Protein AF-X1UZK8-F1 (afdb_monomer_lite)

Radius of gyration: 29.72 Å; chains: 1; bounding box: 65×20×76 Å

Secondary structure (DSSP, 8-state):
---GGGGGGGHHHHHHHHHHHHHHHHHHHHHHHHHHHHHHHHHHHHHHHHHHHHHHHHHHHTTS----HHHHHHHHTS-HHHHHHHHHHHHHTT-

Structure (mmCIF, N/CA/C/O backbone):
data_AF-X1UZK8-F1
#
_entry.id   AF-X1UZK8-F1
#
loop_
_atom_site.group_PDB
_atom_site.id
_atom_site.type_symbol
_atom_site.label_atom_id
_atom_site.label_alt_id
_atom_site.label_comp_id
_atom_site.label_asym_id
_atom_site.label_entity_id
_atom_site.label_seq_id
_atom_site.pdbx_PDB_ins_code
_atom_site.Cartn_x
_atom_site.Cartn_y
_atom_site.Cartn_z
_atom_site.occupancy
_atom_site.B_iso_or_equiv
_atom_site.auth_seq_id
_atom_site.auth_comp_id
_atom_site.auth_asym_id
_atom_site.auth_atom_id
_atom_site.pdbx_PDB_model_num
ATOM 1 N N . MET A 1 1 ? 44.838 7.446 -55.386 1.00 45.66 1 MET A N 1
ATOM 2 C CA . MET A 1 1 ? 43.561 8.166 -55.205 1.00 45.66 1 MET A CA 1
ATOM 3 C C . MET A 1 1 ? 42.741 7.362 -54.219 1.00 45.66 1 MET A C 1
ATOM 5 O O . MET A 1 1 ? 42.283 6.290 -54.587 1.00 45.66 1 MET A O 1
ATOM 9 N N . GLU A 1 2 ? 42.633 7.814 -52.973 1.00 46.22 2 GLU A N 1
ATOM 10 C CA . GLU A 1 2 ? 41.662 7.247 -52.030 1.00 46.22 2 GLU A CA 1
ATOM 11 C C . GLU A 1 2 ? 40.260 7.690 -52.470 1.00 46.22 2 GLU A C 1
ATOM 13 O O . GLU A 1 2 ? 40.025 8.867 -52.751 1.00 46.22 2 GLU A O 1
ATOM 18 N N . THR A 1 3 ? 39.354 6.733 -52.645 1.00 62.62 3 THR A N 1
ATOM 19 C CA . THR A 1 3 ? 38.007 6.964 -53.174 1.00 62.62 3 THR A CA 1
ATOM 20 C C . THR A 1 3 ? 37.059 7.497 -52.103 1.00 62.62 3 THR A C 1
ATOM 22 O O . THR A 1 3 ? 37.014 7.002 -50.982 1.00 62.62 3 THR A O 1
ATOM 25 N N . ILE A 1 4 ? 36.201 8.443 -52.498 1.00 56.38 4 ILE A N 1
ATOM 26 C CA . ILE A 1 4 ? 35.097 9.034 -51.711 1.00 56.38 4 ILE A CA 1
ATOM 27 C C . ILE A 1 4 ? 34.150 7.982 -51.084 1.00 56.38 4 ILE A C 1
ATOM 29 O O . ILE A 1 4 ? 33.437 8.283 -50.129 1.00 56.38 4 ILE A O 1
ATOM 33 N N . ALA A 1 5 ? 34.173 6.734 -51.557 1.00 54.78 5 ALA A N 1
ATOM 34 C CA . ALA A 1 5 ? 33.422 5.621 -50.980 1.00 54.78 5 ALA A CA 1
ATOM 35 C C . ALA A 1 5 ? 33.803 5.293 -49.518 1.00 54.78 5 ALA A C 1
ATOM 37 O O . ALA A 1 5 ? 32.941 4.849 -48.762 1.00 54.78 5 ALA A O 1
ATOM 38 N N . ASP A 1 6 ? 35.028 5.592 -49.068 1.00 57.19 6 ASP A N 1
ATOM 39 C CA . ASP A 1 6 ? 35.437 5.354 -47.670 1.00 57.19 6 ASP A CA 1
ATOM 40 C C . ASP A 1 6 ? 34.814 6.356 -46.673 1.00 57.19 6 ASP A C 1
ATOM 42 O O . ASP A 1 6 ? 34.746 6.111 -45.460 1.00 57.19 6 ASP A O 1
ATOM 46 N N . TYR A 1 7 ? 34.259 7.466 -47.177 1.00 52.19 7 TYR A N 1
ATOM 47 C CA . TYR A 1 7 ? 33.550 8.463 -46.371 1.00 52.19 7 TYR A CA 1
ATOM 48 C C . TYR A 1 7 ? 32.100 8.076 -46.022 1.00 52.19 7 TYR A C 1
ATOM 50 O O . TYR A 1 7 ? 31.531 8.673 -45.104 1.00 52.19 7 TYR A O 1
ATOM 58 N N . PHE A 1 8 ? 31.525 7.040 -46.650 1.00 50.22 8 PHE A N 1
ATOM 59 C CA . PHE A 1 8 ? 30.183 6.516 -46.328 1.00 50.22 8 PHE A CA 1
ATOM 60 C C . PHE A 1 8 ? 30.140 5.650 -45.056 1.00 50.22 8 PHE A C 1
ATOM 62 O O . PHE A 1 8 ? 29.080 5.200 -44.625 1.00 50.22 8 PHE A O 1
ATOM 69 N N . SER A 1 9 ? 31.269 5.491 -44.363 1.00 57.03 9 SER A N 1
ATOM 70 C CA . SER A 1 9 ? 31.320 4.874 -43.030 1.00 57.03 9 SER A CA 1
ATOM 71 C C . SER A 1 9 ? 30.725 5.751 -41.909 1.00 57.03 9 SER A C 1
ATOM 73 O O . SER A 1 9 ? 30.754 5.357 -40.739 1.00 57.03 9 SER A O 1
ATOM 75 N N . LYS A 1 10 ? 30.197 6.943 -42.235 1.00 56.78 10 LYS A N 1
ATOM 76 C CA . LYS A 1 10 ? 29.512 7.855 -41.302 1.00 56.78 10 LYS A CA 1
ATOM 77 C C . LYS A 1 10 ? 28.016 7.560 -41.162 1.00 56.78 10 LYS A C 1
ATOM 79 O O . LYS A 1 10 ? 27.529 7.579 -40.035 1.00 56.78 10 LYS A O 1
ATOM 84 N N . ASP A 1 11 ? 27.319 7.201 -42.237 1.00 63.03 11 ASP A N 1
ATOM 85 C CA . ASP A 1 11 ? 25.861 6.995 -42.203 1.00 63.03 11 ASP A CA 1
ATOM 86 C C . ASP A 1 11 ? 25.469 5.733 -41.431 1.00 63.03 11 ASP A C 1
ATOM 88 O O . ASP A 1 11 ? 24.548 5.752 -40.619 1.00 63.03 11 ASP A O 1
ATOM 92 N N . ASP A 1 12 ? 26.250 4.659 -41.565 1.00 71.12 12 ASP A N 1
ATOM 93 C CA . ASP A 1 12 ? 26.045 3.431 -40.789 1.00 71.12 12 ASP A CA 1
ATOM 94 C C . ASP A 1 12 ? 26.348 3.644 -39.290 1.00 71.12 12 ASP A C 1
ATOM 96 O O . ASP A 1 12 ? 25.700 3.076 -38.408 1.00 71.12 12 ASP A O 1
ATOM 100 N N . LYS A 1 13 ? 27.296 4.537 -38.966 1.00 73.94 13 LYS A N 1
ATOM 101 C CA . LYS A 1 13 ? 27.571 4.942 -37.577 1.00 73.94 13 LYS A CA 1
ATOM 102 C C . LYS A 1 13 ? 26.445 5.804 -37.008 1.00 73.94 13 LYS A C 1
ATOM 104 O O . LYS A 1 13 ? 26.089 5.605 -35.848 1.00 73.94 13 LYS A O 1
ATOM 109 N N . ILE A 1 14 ? 25.880 6.715 -37.802 1.00 78.25 14 ILE A N 1
ATOM 110 C CA . ILE A 1 14 ? 24.737 7.551 -37.410 1.00 78.25 14 ILE A CA 1
ATOM 111 C C . ILE A 1 14 ? 23.501 6.673 -37.189 1.00 78.25 14 ILE A C 1
ATOM 113 O O . ILE A 1 14 ? 22.935 6.713 -36.100 1.00 78.25 14 ILE A O 1
ATOM 117 N N . ALA A 1 15 ? 23.171 5.774 -38.118 1.00 80.56 15 ALA A N 1
ATOM 118 C CA . ALA A 1 15 ? 22.052 4.840 -37.979 1.00 80.56 15 ALA A CA 1
ATOM 119 C C . ALA A 1 15 ? 22.195 3.922 -36.748 1.00 80.56 15 ALA A C 1
ATOM 121 O O . ALA A 1 15 ? 21.242 3.701 -35.993 1.00 80.56 15 ALA A O 1
ATOM 122 N N . LYS A 1 16 ? 23.410 3.420 -36.476 1.00 85.25 16 LYS A N 1
ATOM 123 C CA . LYS A 1 16 ? 23.704 2.651 -35.252 1.00 85.25 16 LYS A CA 1
ATOM 124 C C . LYS A 1 16 ? 23.539 3.494 -33.987 1.00 85.25 16 LYS A C 1
ATOM 126 O O . LYS A 1 16 ? 23.073 2.975 -32.971 1.00 85.25 16 LYS A O 1
ATOM 131 N N . LEU A 1 17 ? 23.916 4.771 -34.023 1.00 86.69 17 LEU A N 1
ATOM 132 C CA . LEU A 1 17 ? 23.754 5.690 -32.898 1.00 86.69 17 LEU A CA 1
ATOM 133 C C . LEU A 1 17 ? 22.271 5.987 -32.634 1.00 86.69 17 LEU A C 1
ATOM 135 O O . LEU A 1 17 ? 21.826 5.888 -31.492 1.00 86.69 17 LEU A O 1
ATOM 139 N N . GLU A 1 18 ? 21.496 6.278 -33.676 1.00 87.75 18 GLU A N 1
ATOM 140 C CA . GLU A 1 18 ? 20.059 6.549 -33.589 1.00 87.75 18 GLU A CA 1
ATOM 141 C C . GLU A 1 18 ? 19.287 5.348 -33.046 1.00 87.75 18 GLU A C 1
ATOM 143 O O . GLU A 1 18 ? 18.474 5.496 -32.129 1.00 87.75 18 GLU A O 1
ATOM 148 N N . LYS A 1 19 ? 19.612 4.138 -33.518 1.00 90.62 19 LYS A N 1
ATOM 149 C CA . LYS A 1 19 ? 19.045 2.897 -32.980 1.00 90.62 19 LYS A CA 1
ATOM 150 C C . LYS A 1 19 ? 19.336 2.751 -31.485 1.00 90.62 19 LYS A C 1
ATOM 152 O O . LYS A 1 19 ? 18.423 2.493 -30.707 1.00 90.62 19 LYS A O 1
ATOM 157 N N . ARG A 1 20 ? 20.581 2.993 -31.055 1.00 92.81 20 ARG A N 1
ATOM 158 C CA . ARG A 1 20 ? 20.961 2.936 -29.630 1.00 92.81 20 ARG A CA 1
ATOM 159 C C . ARG A 1 20 ? 20.233 3.984 -28.787 1.00 92.81 20 ARG A C 1
ATOM 161 O O . ARG A 1 20 ? 19.852 3.682 -27.657 1.00 92.81 20 ARG A O 1
ATOM 168 N N . ILE A 1 21 ? 20.036 5.195 -29.310 1.00 91.44 21 ILE A N 1
ATOM 169 C CA . ILE A 1 21 ? 19.276 6.256 -28.633 1.00 91.44 21 ILE A CA 1
ATOM 170 C C . ILE A 1 21 ? 17.806 5.848 -28.493 1.00 91.44 21 ILE A C 1
ATOM 172 O O . ILE A 1 21 ? 17.233 6.013 -27.414 1.00 91.44 21 ILE A O 1
ATOM 176 N N . SER A 1 22 ? 17.208 5.284 -29.543 1.00 90.88 22 SER A N 1
ATOM 177 C CA . SER A 1 22 ? 15.832 4.778 -29.523 1.00 90.88 22 SER A CA 1
ATOM 178 C C . SER A 1 22 ? 15.660 3.645 -28.504 1.00 90.88 22 SER A C 1
ATOM 180 O O . SER A 1 22 ? 14.800 3.727 -27.624 1.00 90.88 22 SER A O 1
ATOM 182 N N . ASP A 1 23 ? 16.560 2.657 -28.519 1.00 92.69 23 ASP A N 1
ATOM 183 C CA . ASP A 1 23 ? 16.569 1.545 -27.562 1.00 92.69 23 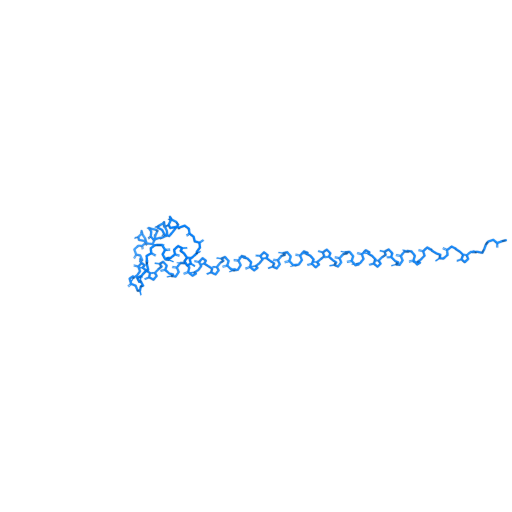ASP A CA 1
ATOM 184 C C . ASP A 1 23 ? 16.721 2.037 -26.115 1.00 92.69 23 ASP A C 1
ATOM 186 O O . ASP A 1 23 ? 16.064 1.533 -25.199 1.00 92.69 23 ASP A O 1
ATOM 190 N N . TYR A 1 24 ? 17.574 3.040 -25.882 1.00 92.81 24 TYR A N 1
ATOM 191 C CA . TYR A 1 24 ? 17.751 3.630 -24.558 1.00 92.81 24 TYR A CA 1
ATOM 192 C C . TYR A 1 24 ? 16.499 4.383 -24.094 1.00 92.81 24 TYR A C 1
ATOM 194 O O . TYR A 1 24 ? 16.059 4.194 -22.959 1.00 92.81 24 TYR A O 1
ATOM 202 N N . ARG A 1 25 ? 15.876 5.185 -24.969 1.00 89.31 25 ARG A N 1
ATOM 203 C CA . ARG A 1 25 ? 14.613 5.880 -24.668 1.00 89.31 25 ARG A CA 1
ATOM 204 C C . ARG A 1 25 ? 13.511 4.891 -24.299 1.00 89.31 25 ARG A C 1
ATOM 206 O O . ARG A 1 25 ? 12.849 5.087 -23.279 1.00 89.31 25 ARG A O 1
ATOM 213 N N . LEU A 1 26 ? 13.371 3.807 -25.064 1.00 88.75 26 LEU A N 1
ATOM 214 C CA . LEU A 1 26 ? 12.394 2.755 -24.791 1.00 88.75 26 LEU A CA 1
ATOM 215 C C . LEU A 1 26 ? 12.651 2.091 -23.431 1.00 88.75 26 LEU A C 1
ATOM 217 O O . LEU A 1 26 ? 11.731 1.969 -22.624 1.00 88.75 26 LEU A O 1
ATOM 221 N N . LYS A 1 27 ? 13.903 1.727 -23.124 1.00 89.50 27 LYS A N 1
ATOM 222 C CA . LYS A 1 27 ? 14.272 1.140 -21.822 1.00 89.50 27 LYS A CA 1
ATOM 223 C C . LYS A 1 27 ? 13.940 2.066 -20.652 1.00 89.50 27 LYS A C 1
ATOM 225 O O . LYS A 1 27 ? 13.350 1.614 -19.673 1.00 89.50 27 LYS A O 1
ATOM 230 N N . VAL A 1 28 ? 14.274 3.353 -20.755 1.00 88.38 28 VAL A N 1
ATOM 231 C CA . VAL A 1 28 ? 13.970 4.347 -19.712 1.00 88.38 28 VAL A CA 1
ATOM 232 C C . VAL A 1 28 ? 12.459 4.500 -19.520 1.00 88.38 28 VAL A C 1
ATOM 234 O O . VAL A 1 28 ? 11.988 4.559 -18.383 1.00 88.38 28 VAL A O 1
ATOM 237 N N . GLN A 1 29 ? 11.682 4.527 -20.605 1.00 84.69 29 GLN A N 1
ATOM 238 C CA . GLN A 1 29 ? 10.223 4.626 -20.538 1.00 84.69 29 GLN A CA 1
ATOM 239 C C . GLN A 1 29 ? 9.592 3.392 -19.878 1.00 84.69 29 GLN A C 1
ATOM 241 O O . GLN A 1 29 ? 8.739 3.540 -19.002 1.00 84.69 29 GLN A O 1
ATOM 246 N N . VAL A 1 30 ? 10.044 2.186 -20.235 1.00 83.88 30 VAL A N 1
ATOM 247 C CA . VAL A 1 30 ? 9.576 0.934 -19.618 1.00 83.88 30 VAL A CA 1
ATOM 248 C C . VAL A 1 30 ? 9.903 0.905 -18.124 1.00 83.88 30 VAL A C 1
ATOM 250 O O . VAL A 1 30 ? 9.028 0.593 -17.319 1.00 83.88 30 VAL A O 1
ATOM 253 N N . GLN A 1 31 ? 11.119 1.294 -17.724 1.00 82.75 31 GLN A N 1
ATOM 254 C CA . GLN A 1 31 ? 11.505 1.350 -16.308 1.00 82.75 31 GLN A CA 1
ATOM 255 C C . GLN A 1 31 ? 10.653 2.340 -15.504 1.00 82.75 31 GLN A C 1
ATOM 257 O O . GLN A 1 31 ? 10.226 2.023 -14.393 1.00 82.75 31 GLN A O 1
ATOM 262 N N . ARG A 1 32 ? 10.367 3.525 -16.061 1.00 79.56 32 ARG A N 1
ATOM 263 C CA . ARG A 1 32 ? 9.467 4.504 -15.428 1.00 79.56 32 ARG A CA 1
ATOM 264 C C . ARG A 1 32 ? 8.056 3.940 -15.275 1.00 79.56 32 ARG A C 1
ATOM 266 O O . ARG A 1 32 ? 7.537 3.921 -14.166 1.00 79.56 32 ARG A O 1
ATOM 273 N N . SER A 1 33 ? 7.497 3.371 -16.344 1.00 84.19 33 SER A N 1
ATOM 274 C CA . SER A 1 33 ? 6.165 2.755 -16.322 1.00 84.19 33 SER A CA 1
ATOM 275 C C . SER A 1 33 ? 6.050 1.628 -15.286 1.00 84.19 33 SER A C 1
ATOM 277 O O . SER A 1 33 ? 5.062 1.546 -14.557 1.00 84.19 33 SER A O 1
ATOM 279 N N . GLN A 1 34 ? 7.079 0.785 -15.154 1.00 83.56 34 GLN A N 1
ATOM 280 C CA . GLN A 1 34 ? 7.121 -0.266 -14.134 1.00 83.56 34 GLN A CA 1
ATOM 281 C C . GLN A 1 34 ? 7.166 0.301 -12.712 1.00 83.56 34 GLN A C 1
ATOM 283 O O . GLN A 1 34 ? 6.470 -0.206 -11.829 1.00 83.56 34 GLN A O 1
ATOM 288 N N . LYS A 1 35 ? 7.953 1.360 -12.484 1.00 83.56 35 LYS A N 1
ATOM 289 C CA . LYS A 1 35 ? 8.026 2.040 -11.187 1.00 83.56 35 LYS A CA 1
ATOM 290 C C . LYS A 1 35 ? 6.675 2.644 -10.802 1.00 83.56 35 LYS A C 1
ATOM 292 O O . LYS A 1 35 ? 6.222 2.427 -9.681 1.00 83.56 35 LYS A O 1
ATOM 297 N N . ASP A 1 36 ? 6.013 3.324 -11.731 1.00 85.50 36 ASP A N 1
ATOM 298 C CA . ASP A 1 36 ? 4.706 3.942 -11.490 1.00 85.50 36 ASP A CA 1
ATOM 299 C C . ASP A 1 36 ? 3.636 2.879 -11.212 1.00 85.50 36 ASP A C 1
ATOM 301 O O . ASP A 1 36 ? 2.890 2.984 -10.239 1.00 85.50 36 ASP A O 1
ATOM 305 N N . LYS A 1 37 ? 3.627 1.780 -11.981 1.00 85.81 37 LYS A N 1
ATOM 306 C CA . LYS A 1 37 ? 2.745 0.632 -11.725 1.00 85.81 37 LYS A CA 1
ATOM 307 C C . LYS A 1 37 ? 2.964 0.052 -10.326 1.00 85.81 37 LYS A C 1
ATOM 309 O O . LYS A 1 37 ? 1.996 -0.248 -9.631 1.00 85.81 37 LYS A O 1
ATOM 314 N N . ALA A 1 38 ? 4.218 -0.090 -9.894 1.00 84.94 38 ALA A N 1
ATOM 315 C CA . ALA A 1 38 ? 4.537 -0.590 -8.561 1.00 84.94 38 ALA A CA 1
ATOM 316 C C . ALA A 1 38 ? 4.018 0.337 -7.452 1.00 84.94 38 ALA A C 1
ATOM 318 O O . ALA A 1 38 ? 3.505 -0.160 -6.451 1.00 84.94 38 ALA A O 1
ATOM 319 N N . ILE A 1 39 ? 4.115 1.657 -7.635 1.00 86.44 39 ILE A N 1
ATOM 320 C CA . ILE A 1 39 ? 3.581 2.652 -6.693 1.00 86.44 39 ILE A CA 1
ATOM 321 C C . ILE A 1 39 ? 2.053 2.544 -6.620 1.00 86.44 39 ILE A C 1
ATOM 323 O O . ILE A 1 39 ? 1.516 2.340 -5.533 1.00 86.44 39 ILE A O 1
ATOM 327 N N . ILE A 1 40 ? 1.364 2.562 -7.767 1.00 86.19 40 ILE A N 1
ATOM 328 C CA . ILE A 1 40 ? -0.106 2.486 -7.840 1.00 86.19 40 ILE A CA 1
ATOM 329 C C . ILE A 1 40 ? -0.631 1.215 -7.164 1.00 86.19 40 ILE A C 1
ATOM 331 O O . ILE A 1 40 ? -1.575 1.277 -6.377 1.00 86.19 40 ILE A O 1
ATOM 335 N N . MET A 1 41 ? -0.014 0.057 -7.424 1.00 86.31 41 MET A N 1
ATOM 336 C CA . MET A 1 41 ? -0.417 -1.197 -6.777 1.00 86.31 41 MET A CA 1
ATOM 337 C C . MET A 1 41 ? -0.226 -1.143 -5.258 1.00 86.31 41 MET A C 1
ATOM 339 O O . MET A 1 41 ? -1.077 -1.630 -4.514 1.00 86.31 41 MET A O 1
ATOM 343 N N . ARG A 1 42 ? 0.871 -0.537 -4.788 1.00 86.81 42 ARG A N 1
ATOM 344 C CA . ARG A 1 42 ? 1.165 -0.411 -3.357 1.00 86.81 42 ARG A CA 1
ATOM 345 C C . ARG A 1 42 ? 0.142 0.486 -2.656 1.00 86.81 42 ARG A C 1
ATOM 347 O O . ARG A 1 42 ? -0.342 0.131 -1.583 1.00 86.81 42 ARG A O 1
ATOM 354 N N . ASP A 1 43 ? -0.224 1.603 -3.278 1.00 87.56 43 ASP A N 1
ATOM 355 C CA . ASP A 1 43 ? -1.224 2.531 -2.745 1.00 87.56 43 ASP A CA 1
ATOM 356 C C . ASP A 1 43 ? -2.637 1.934 -2.772 1.00 87.56 43 ASP A C 1
ATOM 358 O O . ASP A 1 43 ? -3.385 2.069 -1.799 1.00 87.56 43 ASP A O 1
ATOM 362 N N . ALA A 1 44 ? -2.991 1.197 -3.830 1.00 85.69 44 ALA A N 1
ATOM 363 C CA . ALA A 1 44 ? -4.260 0.477 -3.917 1.00 85.69 44 ALA A CA 1
ATOM 364 C C . ALA A 1 44 ? -4.396 -0.583 -2.810 1.00 85.69 44 ALA A C 1
ATOM 366 O O . ALA A 1 44 ? -5.436 -0.669 -2.148 1.00 85.69 44 ALA A O 1
ATOM 367 N N . GLU A 1 45 ? -3.331 -1.347 -2.562 1.00 88.25 45 GLU A N 1
ATOM 368 C CA . GLU A 1 45 ? -3.271 -2.345 -1.493 1.00 88.25 45 GLU A CA 1
ATOM 369 C C . GLU A 1 45 ? -3.363 -1.687 -0.108 1.00 88.25 45 GLU A C 1
ATOM 371 O O . GLU A 1 45 ? -4.142 -2.119 0.745 1.00 88.25 45 GLU A O 1
ATOM 376 N N . LYS A 1 46 ? -2.653 -0.572 0.106 1.00 86.88 46 LYS A N 1
ATOM 377 C CA . LYS A 1 46 ? -2.747 0.214 1.345 1.00 86.88 46 LYS A CA 1
ATOM 378 C C . LYS A 1 46 ? -4.173 0.714 1.586 1.00 86.88 46 LYS A C 1
ATOM 380 O O . LYS A 1 46 ? -4.692 0.573 2.693 1.00 86.88 46 LYS A O 1
ATOM 385 N N . ALA A 1 47 ? -4.838 1.243 0.560 1.00 85.25 47 ALA A N 1
ATOM 386 C CA . ALA A 1 47 ? -6.222 1.699 0.658 1.00 85.25 47 ALA A CA 1
ATOM 387 C C . ALA A 1 47 ? -7.190 0.545 0.972 1.00 85.25 47 ALA A C 1
ATOM 389 O O . ALA A 1 47 ? -8.100 0.702 1.790 1.00 85.25 47 ALA A O 1
ATOM 390 N N . LYS A 1 48 ? -6.986 -0.631 0.364 1.00 88.19 48 LYS A N 1
ATOM 391 C CA . LYS A 1 48 ? -7.773 -1.841 0.647 1.00 88.19 48 LYS A CA 1
ATOM 392 C C . LYS A 1 48 ? -7.623 -2.287 2.103 1.00 88.19 48 LYS A C 1
ATOM 394 O O . LYS A 1 48 ? -8.634 -2.576 2.750 1.00 88.19 48 LYS A O 1
ATOM 399 N N . ARG A 1 49 ? -6.399 -2.288 2.639 1.00 86.44 49 ARG A N 1
ATOM 400 C CA . ARG A 1 49 ? -6.135 -2.619 4.050 1.00 86.44 49 ARG A CA 1
ATOM 401 C C . ARG A 1 49 ? -6.832 -1.651 4.992 1.00 86.44 49 ARG A C 1
ATOM 403 O O . ARG A 1 49 ? -7.590 -2.095 5.842 1.00 86.44 49 ARG A O 1
ATOM 410 N N . ILE A 1 50 ? -6.674 -0.343 4.779 1.00 85.50 50 ILE A N 1
ATOM 411 C CA . ILE A 1 50 ? -7.325 0.688 5.606 1.00 85.50 50 ILE A CA 1
ATOM 412 C C . ILE A 1 50 ? -8.846 0.485 5.647 1.00 85.50 50 ILE A C 1
ATOM 414 O O . ILE A 1 50 ? -9.441 0.510 6.723 1.00 85.50 50 ILE A O 1
ATOM 418 N N . ARG A 1 51 ? -9.482 0.229 4.495 1.00 87.44 51 ARG A N 1
ATOM 419 C CA . ARG A 1 51 ? -10.925 -0.054 4.439 1.00 87.44 51 ARG A CA 1
ATOM 420 C C . ARG A 1 51 ? -11.302 -1.295 5.243 1.00 87.44 51 ARG A C 1
ATOM 422 O O . ARG A 1 51 ? -12.234 -1.234 6.036 1.00 87.44 51 ARG A O 1
ATOM 429 N N . THR A 1 52 ? -10.566 -2.388 5.060 1.00 87.44 52 THR A N 1
ATOM 430 C CA . THR A 1 52 ? -10.806 -3.651 5.779 1.00 87.44 52 THR A CA 1
ATOM 431 C C . THR A 1 52 ? -10.703 -3.442 7.289 1.00 87.44 52 THR A C 1
ATOM 433 O O . THR A 1 52 ? -11.578 -3.869 8.036 1.00 87.44 52 THR A O 1
ATOM 436 N N . CYS A 1 53 ? -9.700 -2.689 7.736 1.00 88.25 53 CYS A N 1
ATOM 437 C CA . CYS A 1 53 ? -9.511 -2.351 9.141 1.00 88.25 53 CYS A CA 1
ATOM 438 C C . CYS A 1 53 ? -10.654 -1.532 9.718 1.00 88.25 53 CYS A C 1
ATOM 440 O O . CYS A 1 53 ? -11.144 -1.849 10.796 1.00 88.25 53 CYS A O 1
ATOM 442 N N . ASN A 1 54 ? -11.126 -0.519 8.992 1.00 86.81 54 ASN A N 1
ATOM 443 C CA . ASN A 1 54 ? -12.272 0.271 9.434 1.00 86.81 54 ASN A CA 1
ATOM 444 C C . ASN A 1 54 ? -13.531 -0.595 9.574 1.00 86.81 54 ASN A C 1
ATOM 446 O O . ASN A 1 54 ? -14.266 -0.442 10.546 1.00 86.81 54 ASN A O 1
ATOM 450 N N . VAL A 1 55 ? -13.756 -1.536 8.651 1.00 88.81 55 VAL A N 1
ATOM 451 C CA . VAL A 1 55 ? -14.878 -2.483 8.738 1.00 88.81 55 VAL A CA 1
ATOM 452 C C . VAL A 1 55 ? -14.743 -3.376 9.969 1.00 88.81 55 VAL A C 1
ATOM 454 O O . VAL A 1 55 ? -15.691 -3.467 10.742 1.00 88.81 55 VAL A O 1
ATOM 457 N N . LEU A 1 56 ? -13.577 -3.987 10.197 1.00 88.88 56 LEU A N 1
ATOM 458 C CA . LEU A 1 56 ? -13.344 -4.840 11.368 1.00 88.88 56 LEU A CA 1
ATOM 459 C C . LEU A 1 56 ? -13.558 -4.076 12.676 1.00 88.88 56 LEU A C 1
ATOM 461 O O . LEU A 1 56 ? -14.227 -4.570 13.579 1.00 88.88 56 LEU A O 1
ATOM 465 N N . ILE A 1 57 ? -13.034 -2.854 12.769 1.00 87.00 57 ILE A N 1
ATOM 466 C CA . ILE A 1 57 ? -13.182 -2.024 13.964 1.00 87.00 57 ILE A CA 1
ATOM 467 C C . ILE A 1 57 ? -14.658 -1.671 14.188 1.00 87.00 57 ILE A C 1
ATOM 469 O O . ILE A 1 57 ? -15.134 -1.830 15.306 1.00 87.00 57 ILE A O 1
ATOM 473 N N . ASN A 1 58 ? -15.398 -1.280 13.146 1.00 86.75 58 ASN A N 1
ATOM 474 C CA . ASN A 1 58 ? -16.833 -0.994 13.252 1.00 86.75 58 ASN A CA 1
ATOM 475 C C . ASN A 1 58 ? -17.647 -2.232 13.661 1.00 86.75 58 ASN A C 1
ATOM 477 O O . ASN A 1 58 ? -18.555 -2.138 14.485 1.00 86.75 58 ASN A O 1
ATOM 481 N N . LEU A 1 59 ? -17.332 -3.406 13.106 1.00 86.94 59 LEU A N 1
ATOM 482 C CA . LEU A 1 59 ? -18.010 -4.655 13.458 1.00 86.94 59 LEU A CA 1
ATOM 483 C C . LEU A 1 59 ? -17.788 -5.019 14.927 1.00 86.94 59 LEU A C 1
ATOM 485 O O . LEU A 1 59 ? -18.735 -5.441 15.588 1.00 86.94 59 LEU A O 1
ATOM 489 N N . VAL A 1 60 ? -16.581 -4.795 15.453 1.00 86.88 60 VAL A N 1
ATOM 490 C CA . VAL A 1 60 ? -16.319 -5.003 16.880 1.00 86.88 60 VAL A CA 1
ATOM 491 C C . VAL A 1 60 ? -16.985 -3.941 17.752 1.00 86.88 60 VAL A C 1
ATOM 493 O O . VAL A 1 60 ? -17.597 -4.294 18.755 1.00 86.88 60 VAL A O 1
ATOM 496 N N . SER A 1 61 ? -16.929 -2.661 17.372 1.00 82.75 61 SER A N 1
ATOM 497 C CA . SER A 1 61 ? -17.605 -1.585 18.114 1.00 82.75 61 SER A CA 1
ATOM 498 C C . SER A 1 61 ? -19.121 -1.793 18.184 1.00 82.75 61 SER A C 1
ATOM 500 O O . SER A 1 61 ? -19.716 -1.569 19.231 1.00 82.75 61 SER A O 1
ATOM 502 N N . SER A 1 62 ? -19.733 -2.306 17.113 1.00 83.00 62 SER A N 1
ATOM 503 C CA . SER A 1 62 ? -21.170 -2.623 17.061 1.00 83.00 62 SER A CA 1
ATOM 504 C C . SER A 1 62 ? -21.560 -3.947 17.738 1.00 83.00 62 SER A C 1
ATOM 506 O O . SER A 1 62 ? -22.719 -4.350 17.661 1.00 83.00 62 SER A O 1
ATOM 508 N N . GLY A 1 63 ? -20.612 -4.663 18.356 1.00 82.56 63 GLY A N 1
ATOM 509 C CA . GLY A 1 63 ? -20.857 -5.947 19.022 1.00 82.56 63 GLY A CA 1
ATOM 510 C C . GLY A 1 63 ? -21.174 -7.116 18.079 1.00 82.56 63 GLY A C 1
ATOM 511 O O . GLY A 1 63 ? -21.483 -8.208 18.546 1.00 82.56 63 GLY A O 1
ATOM 512 N N . LYS A 1 64 ? -21.085 -6.919 16.757 1.00 84.69 64 LYS A N 1
ATOM 513 C CA . LYS A 1 64 ? -21.349 -7.952 15.736 1.00 84.69 64 LYS A CA 1
ATOM 514 C C . LYS A 1 64 ? -20.197 -8.936 15.563 1.00 84.69 64 LYS A C 1
ATOM 516 O O . LYS A 1 64 ? -20.365 -9.971 14.923 1.00 84.69 64 LYS A O 1
ATOM 521 N N . LEU A 1 65 ? -19.021 -8.595 16.078 1.00 84.56 65 LEU A N 1
ATOM 522 C CA . LEU A 1 65 ? -17.818 -9.402 15.970 1.00 84.56 65 LEU A CA 1
ATOM 523 C C . LEU A 1 65 ? -17.021 -9.307 17.271 1.00 84.56 65 LEU A C 1
ATOM 525 O O . LEU A 1 65 ? -16.813 -8.219 17.802 1.00 84.56 65 LEU A O 1
ATOM 529 N N . LEU A 1 66 ? -16.550 -10.443 17.776 1.00 84.56 66 LEU A N 1
ATOM 530 C CA . LEU A 1 66 ? -15.719 -10.510 18.975 1.00 84.56 66 LEU A CA 1
ATOM 531 C C . LEU A 1 66 ? -14.267 -10.740 18.554 1.00 84.56 66 LEU A C 1
ATOM 533 O O . LEU A 1 66 ? -13.808 -11.872 18.501 1.00 84.56 66 LEU A O 1
ATOM 537 N N . LEU A 1 67 ? -13.564 -9.654 18.220 1.00 85.75 67 LEU A N 1
ATOM 538 C CA . LEU A 1 67 ? -12.113 -9.671 18.018 1.00 85.75 67 LEU A CA 1
ATOM 539 C C . LEU A 1 67 ? -11.421 -8.774 19.042 1.00 85.75 67 LEU A C 1
ATOM 541 O O . LEU A 1 67 ? -11.809 -7.622 19.297 1.00 85.75 67 LEU A O 1
ATOM 545 N N . THR A 1 68 ? -10.332 -9.286 19.591 1.00 87.56 68 THR A N 1
ATOM 546 C CA . THR A 1 68 ? -9.416 -8.532 20.433 1.00 87.56 68 THR A CA 1
ATOM 547 C C . THR A 1 68 ? -8.721 -7.433 19.630 1.00 87.56 68 THR A C 1
ATOM 549 O O . THR A 1 68 ? -8.600 -7.470 18.404 1.00 87.56 68 THR A O 1
ATOM 552 N N . THR A 1 69 ? -8.235 -6.413 20.334 1.00 87.19 69 THR A N 1
ATOM 553 C CA . THR A 1 69 ? -7.427 -5.343 19.728 1.00 87.19 69 THR A CA 1
ATOM 554 C C . THR A 1 69 ? -6.186 -5.902 19.026 1.00 87.19 69 THR A C 1
ATOM 556 O O . THR A 1 69 ? -5.795 -5.375 17.988 1.00 87.19 69 THR A O 1
ATOM 559 N N . LYS A 1 70 ? -5.604 -6.974 19.580 1.00 89.19 70 LYS A N 1
ATOM 560 C CA . LYS A 1 70 ?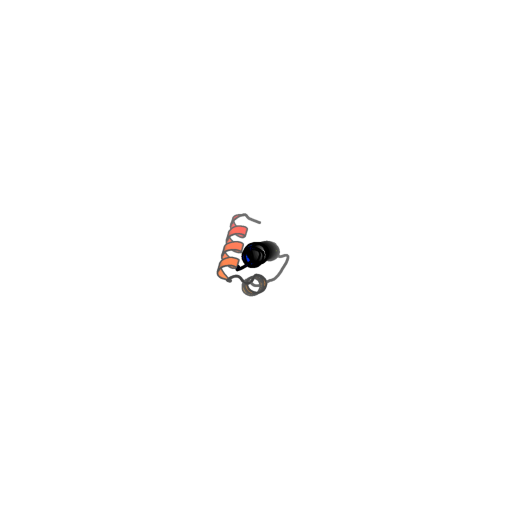 -4.435 -7.662 19.035 1.00 89.19 70 LYS A CA 1
ATOM 561 C C . LYS A 1 70 ? -4.754 -8.362 17.716 1.00 89.19 70 LYS A C 1
ATOM 563 O O . LYS A 1 70 ? -4.063 -8.132 16.736 1.00 89.19 70 LYS A O 1
ATOM 568 N N . GLU A 1 71 ? -5.855 -9.106 17.644 1.00 89.88 71 GLU A N 1
ATOM 569 C CA . GLU A 1 71 ? -6.266 -9.774 16.400 1.00 89.88 71 GLU A CA 1
ATOM 570 C C . GLU A 1 71 ? -6.562 -8.775 15.279 1.00 89.88 71 GLU A C 1
ATOM 572 O O . GLU A 1 71 ? -6.161 -8.988 14.138 1.00 89.88 71 GLU A O 1
ATOM 577 N N . ILE A 1 72 ? -7.214 -7.646 15.591 1.00 88.56 72 ILE A N 1
ATOM 578 C CA . ILE A 1 72 ? -7.405 -6.583 14.595 1.00 88.56 72 ILE A CA 1
ATOM 579 C C . ILE A 1 72 ? -6.055 -6.009 14.165 1.00 88.56 72 ILE A C 1
ATOM 581 O O . ILE A 1 72 ? -5.856 -5.796 12.975 1.00 88.56 72 ILE A O 1
ATOM 585 N N . ALA A 1 73 ? -5.141 -5.747 15.102 1.00 88.62 73 ALA A N 1
ATOM 586 C CA . ALA A 1 73 ? -3.814 -5.215 14.804 1.00 88.62 73 ALA A CA 1
ATOM 587 C C . ALA A 1 73 ? -3.028 -6.145 13.866 1.00 88.62 73 ALA A C 1
ATOM 589 O O . ALA A 1 73 ? -2.491 -5.675 12.860 1.00 88.62 73 ALA A O 1
ATOM 590 N N . ASP A 1 74 ? -3.060 -7.450 14.139 1.00 90.12 74 ASP A N 1
ATOM 591 C CA . ASP A 1 74 ? -2.403 -8.486 13.343 1.00 90.12 74 ASP A CA 1
ATOM 592 C C . ASP A 1 74 ? -3.025 -8.596 11.939 1.00 90.12 74 ASP A C 1
ATOM 594 O O . ASP A 1 74 ? -2.308 -8.536 10.941 1.00 90.12 74 ASP A O 1
ATOM 598 N N . LEU A 1 75 ? -4.360 -8.646 11.829 1.00 87.88 75 LEU A N 1
ATOM 599 C CA . LEU A 1 75 ? -5.073 -8.689 10.539 1.00 87.88 75 LEU A CA 1
ATOM 600 C C . LEU A 1 75 ? -4.856 -7.425 9.695 1.00 87.88 75 LEU A C 1
ATOM 602 O O . LEU A 1 75 ? -4.861 -7.469 8.463 1.00 87.88 75 LEU A O 1
ATOM 606 N N . CYS A 1 76 ? -4.683 -6.288 10.360 1.00 86.75 76 CYS A N 1
ATOM 607 C CA . CYS A 1 76 ? -4.492 -4.988 9.734 1.00 86.75 76 CYS A CA 1
ATOM 608 C C . CYS A 1 76 ? -3.037 -4.623 9.468 1.00 86.75 76 CYS A C 1
ATOM 610 O O . CYS A 1 76 ? -2.791 -3.634 8.773 1.00 86.75 76 CYS A O 1
ATOM 612 N N . PHE A 1 77 ? -2.087 -5.385 10.013 1.00 87.38 77 PHE A N 1
ATOM 613 C CA . PHE A 1 77 ? -0.667 -5.040 10.035 1.00 87.38 77 PHE A CA 1
ATOM 614 C C . PHE A 1 77 ? -0.420 -3.620 10.577 1.00 87.38 77 PHE A C 1
ATOM 616 O O . PHE A 1 77 ? 0.365 -2.849 10.019 1.00 87.38 77 PHE A O 1
ATOM 623 N N . VAL A 1 78 ? -1.124 -3.246 11.648 1.00 86.38 78 VAL A N 1
ATOM 624 C CA . VAL A 1 78 ? -0.974 -1.953 12.339 1.00 86.38 78 VAL A CA 1
ATOM 625 C C . VAL A 1 78 ? -0.667 -2.172 13.812 1.00 86.38 78 VAL A C 1
ATOM 627 O O . VAL A 1 78 ? -0.877 -3.250 14.349 1.00 86.38 78 VAL A O 1
ATOM 630 N N . SER A 1 79 ? -0.198 -1.133 14.501 1.00 89.94 79 SER A N 1
ATOM 631 C CA . SER A 1 79 ? 0.012 -1.226 15.946 1.00 89.94 79 SER A CA 1
ATOM 632 C C . SER A 1 79 ? -1.317 -1.317 16.705 1.00 89.94 79 SER A C 1
ATOM 634 O O . SER A 1 79 ? -2.294 -0.651 16.350 1.00 89.94 79 SER A O 1
ATOM 636 N N . GLU A 1 80 ? -1.337 -2.044 17.825 1.00 89.88 80 GLU A N 1
ATOM 637 C CA . GLU A 1 80 ? -2.495 -2.060 18.731 1.00 89.88 80 GLU A CA 1
ATOM 638 C C . GLU A 1 80 ? -2.889 -0.655 19.204 1.00 89.88 80 GLU A C 1
ATOM 640 O O . GLU A 1 80 ? -4.069 -0.367 19.404 1.00 89.88 80 GLU A O 1
ATOM 645 N N . LYS A 1 81 ? -1.909 0.251 19.353 1.00 92.19 81 LYS A N 1
ATOM 646 C CA . LYS A 1 81 ? -2.154 1.655 19.702 1.00 92.19 81 LYS A CA 1
ATOM 647 C C . LYS A 1 81 ? -3.072 2.322 18.673 1.00 92.19 81 LYS A C 1
ATOM 649 O O . LYS A 1 81 ? -4.055 2.945 19.063 1.00 92.19 81 LYS A O 1
ATOM 654 N N . SER A 1 82 ? -2.808 2.124 17.381 1.00 87.81 82 SER A N 1
ATOM 655 C CA . SER A 1 82 ? -3.628 2.663 16.290 1.00 87.81 82 SER A CA 1
ATOM 656 C C . SER A 1 82 ? -5.056 2.109 16.310 1.00 87.81 82 SER A C 1
ATOM 658 O O . SER A 1 82 ? -6.011 2.855 16.085 1.00 87.81 82 SER A O 1
ATOM 660 N N . VAL A 1 83 ? -5.222 0.821 16.633 1.00 88.00 83 VAL A N 1
ATOM 661 C CA . VAL A 1 83 ? -6.547 0.194 16.787 1.00 88.00 83 VAL A CA 1
ATOM 662 C C . VAL A 1 83 ? -7.299 0.794 17.979 1.00 88.00 83 VAL A C 1
ATOM 664 O O . VAL A 1 83 ? -8.474 1.138 17.850 1.00 88.00 83 VAL A O 1
ATOM 667 N N . ARG A 1 84 ? -6.630 0.987 19.126 1.00 88.88 84 ARG A N 1
ATOM 668 C CA . ARG A 1 84 ? -7.224 1.637 20.310 1.00 88.88 84 ARG A CA 1
ATOM 669 C C . ARG A 1 84 ? -7.671 3.066 20.014 1.00 88.88 84 ARG A C 1
ATOM 671 O O . ARG A 1 84 ? -8.787 3.434 20.366 1.00 88.88 84 ARG A O 1
ATOM 678 N N . GLU A 1 85 ? -6.843 3.853 19.335 1.00 89.12 85 GLU A N 1
ATOM 679 C CA . GLU A 1 85 ? -7.181 5.225 18.933 1.00 89.12 85 GLU A CA 1
ATOM 680 C C . GLU A 1 85 ? -8.367 5.272 17.961 1.00 89.12 85 GLU A C 1
ATOM 682 O O . GLU A 1 85 ? -9.210 6.165 18.045 1.00 89.12 85 GLU A O 1
ATOM 687 N N . ALA A 1 86 ? -8.461 4.319 17.032 1.00 85.06 86 ALA A N 1
ATOM 688 C CA . ALA A 1 86 ? -9.599 4.208 16.124 1.00 85.06 86 ALA A CA 1
ATOM 689 C C . ALA A 1 86 ? -10.895 3.841 16.866 1.00 85.06 86 ALA A C 1
ATOM 691 O O . ALA A 1 86 ? -11.908 4.512 16.675 1.00 85.06 86 ALA A O 1
ATOM 692 N N . ARG A 1 87 ? -10.852 2.864 17.781 1.00 83.31 87 ARG A N 1
ATOM 693 C CA . ARG A 1 87 ? -11.996 2.523 18.647 1.00 83.31 87 ARG A CA 1
ATOM 694 C C . ARG A 1 87 ? -12.432 3.707 19.512 1.00 83.31 87 ARG A C 1
ATOM 696 O O . ARG A 1 87 ? -13.616 4.013 19.581 1.00 83.31 87 ARG A O 1
ATOM 703 N N . ALA A 1 88 ? -11.484 4.419 20.122 1.00 85.56 88 ALA A N 1
ATOM 704 C CA . ALA A 1 88 ? -11.779 5.597 20.936 1.00 85.56 88 ALA A CA 1
ATOM 705 C C . ALA A 1 88 ? -12.451 6.716 20.123 1.00 85.56 88 ALA A C 1
ATOM 707 O O . ALA A 1 88 ? -13.355 7.384 20.624 1.00 85.56 88 ALA A O 1
ATOM 708 N N . ARG A 1 89 ? -12.037 6.912 18.863 1.00 85.31 89 ARG A N 1
ATOM 709 C CA . ARG A 1 89 ? -12.688 7.858 17.944 1.00 85.31 89 ARG A CA 1
ATOM 710 C C . ARG A 1 89 ? -14.129 7.455 17.625 1.00 85.31 89 ARG A C 1
ATOM 712 O O . ARG A 1 89 ? -14.988 8.327 17.646 1.00 85.31 89 ARG A O 1
ATOM 719 N N . LEU A 1 90 ? -14.402 6.172 17.394 1.00 79.31 90 LEU A N 1
ATOM 720 C CA . LEU A 1 90 ? -15.763 5.679 17.138 1.00 79.31 90 LEU A CA 1
ATOM 721 C C . LEU A 1 90 ? -16.672 5.807 18.366 1.00 79.31 90 LEU A C 1
ATOM 723 O O . LEU A 1 90 ? -17.775 6.329 18.247 1.00 79.31 90 LEU A O 1
ATOM 727 N N . ASN A 1 91 ? -16.173 5.471 19.559 1.00 79.12 91 ASN A N 1
ATOM 728 C CA . ASN A 1 91 ?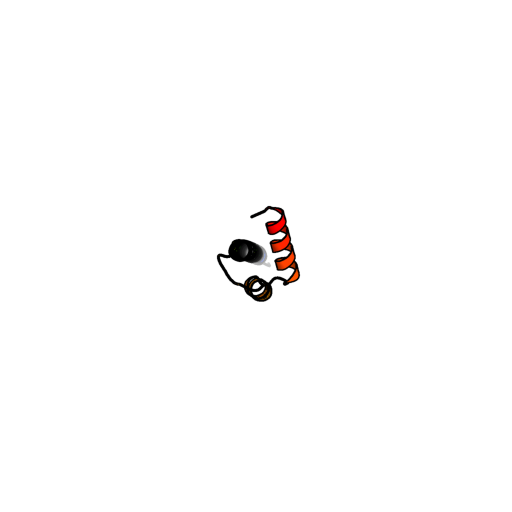 -16.939 5.625 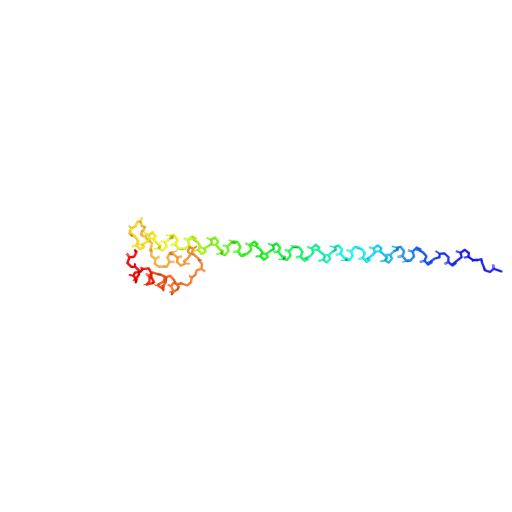20.800 1.00 79.12 91 ASN A CA 1
ATOM 729 C C . ASN A 1 91 ? -17.325 7.091 21.075 1.00 79.12 91 ASN A C 1
ATOM 731 O O . ASN A 1 91 ? -18.420 7.356 21.566 1.00 79.12 91 ASN A O 1
ATOM 735 N N . LYS A 1 92 ? -16.464 8.064 20.727 1.00 80.62 92 LYS A N 1
ATOM 736 C CA . LYS A 1 92 ? -16.800 9.501 20.818 1.00 80.62 92 LYS A CA 1
ATOM 737 C C . LYS A 1 92 ? -17.934 9.911 19.874 1.00 80.62 92 LYS A C 1
ATOM 739 O O . LYS A 1 92 ? -18.650 10.859 20.179 1.00 80.62 92 LYS A O 1
ATOM 744 N N . LEU A 1 93 ? -18.094 9.211 18.752 1.00 74.75 93 LEU A N 1
ATOM 745 C CA . LEU A 1 93 ? -19.145 9.462 17.765 1.00 74.75 93 LEU A CA 1
ATOM 746 C C . LEU A 1 93 ?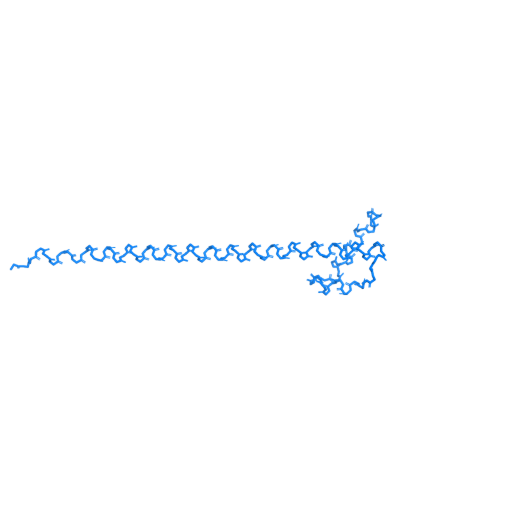 -20.470 8.752 18.103 1.00 74.75 93 LEU A C 1
ATOM 748 O O . LEU A 1 93 ? -21.440 8.958 17.383 1.00 74.75 93 LEU A O 1
ATOM 752 N N . LYS A 1 94 ? -20.533 7.970 19.199 1.00 62.47 94 LYS A N 1
ATOM 753 C CA . LYS A 1 94 ? -21.694 7.142 19.592 1.00 62.47 94 LYS A CA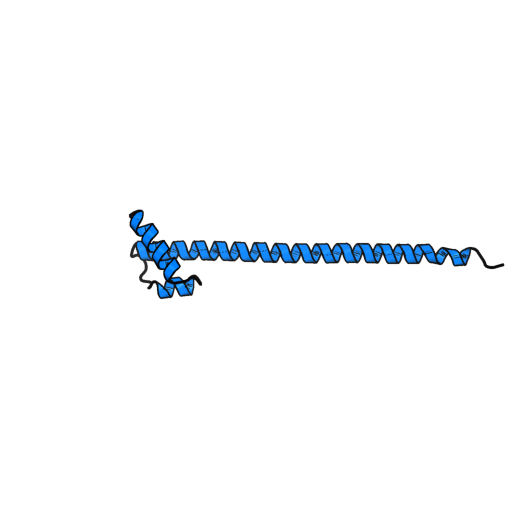 1
ATOM 754 C C . LYS A 1 94 ? -22.180 6.200 18.470 1.00 62.47 94 LYS A C 1
ATOM 756 O O . LYS A 1 94 ? -23.382 5.980 18.340 1.00 62.47 94 LYS A O 1
ATOM 761 N N . ILE A 1 95 ? -21.247 5.689 17.661 1.00 57.94 95 ILE A N 1
ATOM 762 C CA . ILE A 1 95 ? -21.483 4.654 16.635 1.00 57.94 95 ILE A CA 1
ATOM 763 C C . ILE A 1 95 ? -21.221 3.279 17.241 1.00 57.94 95 ILE A C 1
ATOM 765 O O . ILE A 1 95 ? -20.209 3.164 17.971 1.00 57.94 95 ILE A O 1
#

Organism: NCBI:txid412755

Foldseek 3Di:
DPDPVVVVVVVVVVVVVVVVVVVVVVVVVVVVVVVVVVVVVVVVVLVVLVVVLLVVLVCVLVVVDDDDLVRSCVSSVHDSVVSVVSNVVVVVVVD

pLDDT: mean 81.92, std 11.3, range [45.66, 92.81]

Sequence (95 aa):
METIADYFSKDDKIAKLEKRISDYRLKVQVQRSQKDKAIIMRDAEKAKRIRTCNVLINLVSSGKLLLTTKEIADLCFVSEKSVREARARLNKLKI

=== Feature glossary ===
Key to the feature types in this record:

pLDDT. pLDDT is the predicted lDDT-Cα score: AlphaFold's confidence that the local environment of each residue (all inter-atomic distances within 15 Å) is correctly placed. It is a per-residue number between 0 and 100, with higher meaning more reliable.

Radius of gyration, Cα contacts, bounding box. The geometric summary reports three shape descriptors. Rg (radius of gyration) measures how spread out the Cα atoms are about their centre of mass; compact globular proteins have small Rg, elongated or unfolded ones large. Cα contacts (<8 Å, |i−j|>4) count long-range residue pairs in spatial proximity — high for tightly packed folds, near zero for rods or random coil. The bounding-box extents give the protein's footprint along x, y, z in Å.

Backbone torsions (φ/ψ). Backbone dihedral angles. Every residue except chain termini has a φ (preceding-C → N → Cα → C) and a ψ (N → Cα → C → next-N). They are reported in degrees following the IUPAC sign convention. Secondary structure is essentially a statement about which (φ, ψ) basin each residue occupies.

Contact-map, Ramachandran, and PAE plots. Plot images: a contact map (which residues are close in 3D, as an N×N binary image), a Ramachandran scatter (backbone torsion angles, revealing secondary-structure composition at a glance), and — for AlphaFold structures — a PAE heatmap (pairwise prediction confidence).

Predicted aligned error. Predicted Aligned Error (PAE) is an AlphaFold confidence matrix: entry (i, j) is the expected error in the position of residue j, in ångströms, when the prediction is superimposed on the true structure at residue i. Low PAE within a block of residues means that block is internally rigid and well-predicted; high PAE between two blocks means their relative placement is uncertain even if each block individually is confident.

Secondary structure (3-state, P-SEA). Three-state secondary structure (P-SEA) collapses the eight DSSP classes into helix (a), strand (b), and coil (c). P-SEA assigns these from Cα geometry alone — distances and angles — without requiring backbone oxygens, so it works on any Cα trace.

Solvent-accessible surface area. Solvent-accessible surface area (SASA) is the area in Å² traced out by the centre of a 1.4 Å probe sphere (a water molecule) rolled over the protein's van der Waals surface (Shrake–Rupley / Lee–Richards construction). Buried residues have near-zero SASA; fully exposed residues can exceed 200 Å². The total SASA scales roughly with the number of surface residues.

Foldseek 3Di. The Foldseek 3Di string encodes local tertiary geometry as a 20-letter alphabet — one character per residue — derived from the relative positions of nearby Cα atoms. Unlike the amino-acid sequence, 3Di is a direct function of the 3D structure, so two proteins with the same fold have similar 3Di strings even at low sequence identity.

B-factor. For experimental (PDB) structures, the B-factor (temperature factor) quantifies the positional spread of each atom in the crystal — a combination of thermal vibration and static disorder — in units of Å². High B-factors mark flexible loops or poorly resolved regions; low B-factors mark the rigid, well-ordered core.

mmCIF coordinates. The mmCIF block holds the 3D Cartesian coordinates of each backbone atom (N, Cα, C, O) in ångströms. mmCIF is the PDB's canonical archive format — a tagged-loop text representation of the atomic model.

InterPro / GO / CATH / organism. Functional annotations link the protein to curated databases. InterPro entries identify conserved domains and families by matching the sequence against member-database signatures (Pfam, PROSITE, CDD, …). Gene Ontology (GO) terms describe molecular function, biological process, and cellular component in a controlled vocabulary. CATH places the structure in a hierarchical fold classification (Class/Architecture/Topology/Homologous-superfamily). The organism is the source species.

Rendered structure images. Structure images are PyMOL renders from six orthogonal camera directions. Cartoon representation draws helices as coils and strands as arrows; sticks shows the backbone as bonds; surface shows the solvent-excluded envelope. Rainbow coloring maps sequence position to hue (blue→red, N→C); chain coloring assigns a distinct color per polypeptide.

Sequence. This is the polypeptide sequence — one letter per residue, N-terminus first. Length ranges from a few dozen residues for small domains to over a thousand for large multi-domain proteins.

Secondary structure (8-state, DSSP). The SS8 string is DSSP's per-residue secondary-structure call. α-helix (H) means an i→i+4 H-bond ladder; β-strand (E) means the residue participates in a β-sheet; 3₁₀ (G) and π (I) are tighter and wider helices; T/S are turns/bends; '-' is loop.

Nearest PDB structures. Structural nearest neighbors (via Foldseek easy-search vs the PDB). Reported per hit: target PDB id, E-value, and alignment TM-score. A TM-score above ~0.5 is the conventional threshold for 'same fold'.